Protein AF-G5QA54-F1 (afdb_monomer)

Solvent-accessible surface area (backbone atoms only — not comparable to full-atom values): 3077 Å² total; per-residue (Å²): 112,74,72,57,48,44,70,76,35,76,90,50,88,79,64,82,98,53,93,76,82,70,47,81,43,79,51,75,97,61,24,42,33,35,24,50,87,92,43,79,76,47,78,50,71,120

Radius of gyration: 12.66 Å; Cα contacts (8 Å, |Δi|>4): 56; chains: 1; bounding box: 30×22×28 Å

Foldseek 3Di:
DVVVVCVVPVLADDDPPDDADWDWDDDPDAKIFIDRVPHTNDIDGD

Organism: NCBI:txid913242

Sequence (46 aa):
SDAVIETVLPDFYVYPGKSISYTILTQGHRGFMFTIGKRPIFFCTH

pLDDT: mean 77.14, std 10.61, range [56.12, 91.38]

Structure (mmCIF, N/CA/C/O backbone):
data_AF-G5QA54-F1
#
_entry.id   AF-G5QA54-F1
#
loop_
_atom_site.group_PDB
_atom_site.id
_atom_site.type_symbol
_atom_site.label_atom_id
_atom_site.label_alt_id
_atom_site.label_comp_id
_atom_site.label_asym_id
_atom_site.label_entity_id
_atom_site.label_seq_id
_atom_site.pdbx_PDB_ins_code
_atom_site.Cartn_x
_atom_site.Cartn_y
_atom_site.Cartn_z
_atom_site.occupancy
_atom_site.B_iso_or_equiv
_atom_site.auth_seq_id
_atom_site.auth_comp_id
_atom_site.auth_asym_id
_atom_site.auth_atom_id
_atom_site.pdbx_PDB_model_num
ATOM 1 N N . SER A 1 1 ? -21.961 -4.479 8.803 1.00 57.81 1 SER A N 1
ATOM 2 C CA . SER A 1 1 ? -21.147 -3.666 9.724 1.00 57.81 1 SER A CA 1
ATOM 3 C C . SER A 1 1 ? -19.704 -4.049 9.487 1.00 57.81 1 SER A C 1
ATOM 5 O O . SER A 1 1 ? -19.440 -5.246 9.458 1.00 57.81 1 SER A O 1
ATOM 7 N N . ASP A 1 2 ? -18.811 -3.085 9.276 1.00 56.12 2 ASP A N 1
ATOM 8 C CA . ASP A 1 2 ? -17.401 -3.318 8.910 1.00 56.12 2 ASP A CA 1
ATOM 9 C C . ASP A 1 2 ? -16.662 -4.214 9.922 1.00 56.12 2 ASP A C 1
ATOM 11 O O . ASP A 1 2 ? -15.798 -4.999 9.542 1.00 56.12 2 ASP A O 1
ATOM 15 N N . ALA A 1 3 ? -17.124 -4.231 11.178 1.00 64.62 3 ALA A N 1
ATOM 16 C CA . ALA A 1 3 ? -16.656 -5.133 12.233 1.00 64.62 3 ALA A CA 1
ATOM 17 C C . ALA A 1 3 ? -16.817 -6.637 11.908 1.00 64.62 3 ALA A C 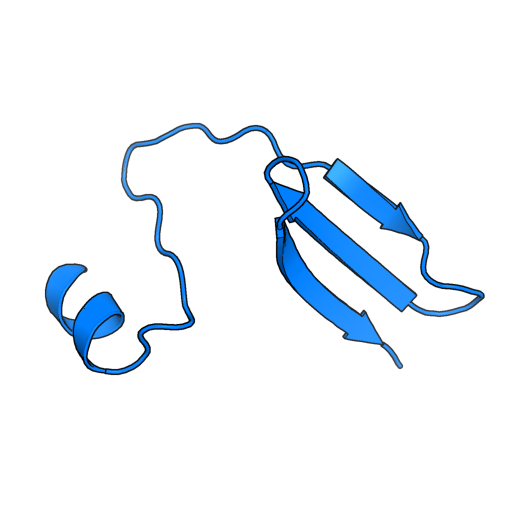1
ATOM 19 O O . ALA A 1 3 ? -16.089 -7.476 12.435 1.00 64.62 3 ALA A O 1
ATOM 20 N N . VAL A 1 4 ? -17.768 -7.002 11.039 1.00 66.00 4 VAL A N 1
ATOM 21 C CA . VAL A 1 4 ? -17.958 -8.392 10.584 1.00 66.00 4 VAL A CA 1
ATOM 22 C C . VAL A 1 4 ? -16.879 -8.783 9.571 1.00 66.00 4 VAL A C 1
ATOM 24 O O . VAL A 1 4 ? -16.428 -9.920 9.558 1.00 66.00 4 VAL A O 1
ATOM 27 N N . ILE A 1 5 ? -16.421 -7.846 8.739 1.00 61.53 5 ILE A N 1
ATOM 28 C CA . ILE A 1 5 ? -15.367 -8.125 7.756 1.00 61.53 5 ILE A CA 1
ATOM 29 C C . ILE A 1 5 ? -14.015 -8.279 8.457 1.00 61.53 5 ILE A C 1
ATOM 31 O O . ILE A 1 5 ? -13.295 -9.220 8.145 1.00 61.53 5 ILE A O 1
ATOM 35 N N . GLU A 1 6 ? -13.719 -7.448 9.462 1.00 61.12 6 GLU A N 1
ATOM 36 C CA . GLU A 1 6 ? -12.490 -7.572 10.267 1.00 61.12 6 GLU A CA 1
ATOM 37 C C . GLU A 1 6 ? -12.404 -8.901 11.036 1.00 61.12 6 GLU A C 1
ATOM 39 O O . GLU A 1 6 ? -11.315 -9.420 11.269 1.00 61.12 6 GLU A O 1
ATOM 44 N N . THR A 1 7 ? -13.546 -9.474 11.427 1.00 64.44 7 THR A N 1
ATOM 45 C CA . THR A 1 7 ? -13.592 -10.753 12.155 1.00 64.44 7 THR A CA 1
ATOM 46 C C . THR A 1 7 ? -13.551 -11.969 11.234 1.00 64.44 7 THR A C 1
ATOM 48 O O . THR A 1 7 ? -12.983 -12.992 11.609 1.00 64.44 7 THR A O 1
ATOM 51 N N . VAL A 1 8 ? -14.130 -11.876 10.034 1.00 64.75 8 VAL A N 1
ATOM 52 C CA . VAL A 1 8 ? -14.153 -12.982 9.062 1.00 64.75 8 VAL A CA 1
ATOM 53 C C . VAL A 1 8 ? 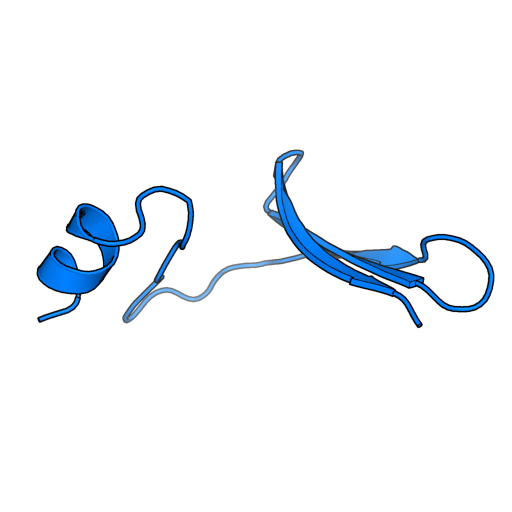-12.869 -13.025 8.222 1.00 64.75 8 VAL A C 1
ATOM 55 O O . VAL A 1 8 ? -12.444 -1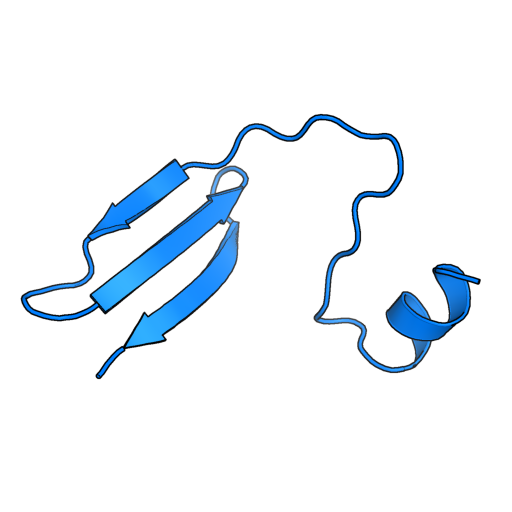4.107 7.820 1.00 64.75 8 VAL A O 1
ATOM 58 N N . LEU A 1 9 ? -12.232 -11.875 7.978 1.00 65.44 9 LEU A N 1
ATOM 59 C CA . LEU A 1 9 ? -11.010 -11.732 7.183 1.00 65.44 9 LEU A CA 1
ATOM 60 C C . LEU A 1 9 ? -10.018 -10.795 7.901 1.00 65.44 9 LEU A C 1
ATOM 62 O O . LEU A 1 9 ? -9.880 -9.636 7.514 1.00 65.44 9 LEU A O 1
ATOM 66 N N . PRO A 1 10 ? -9.303 -11.278 8.932 1.00 59.56 10 PRO A N 1
ATOM 67 C CA . PRO A 1 10 ? -8.391 -10.453 9.735 1.00 59.56 10 PRO A CA 1
ATOM 68 C C . PRO A 1 10 ? -7.207 -9.870 8.941 1.00 59.56 10 PRO A C 1
ATOM 70 O O . PRO A 1 10 ? -6.605 -8.887 9.370 1.00 59.56 10 PRO A O 1
ATOM 73 N N . ASP A 1 11 ? -6.902 -10.438 7.770 1.00 65.62 11 ASP A N 1
ATOM 74 C CA . ASP A 1 11 ? -5.887 -9.931 6.836 1.00 65.62 11 ASP A CA 1
ATOM 75 C C . ASP A 1 11 ? -6.445 -8.900 5.832 1.00 65.62 11 ASP A C 1
ATOM 77 O O . ASP A 1 11 ? -5.708 -8.382 4.990 1.00 65.62 11 ASP A O 1
ATOM 81 N N . PHE A 1 12 ? -7.744 -8.586 5.903 1.00 65.19 12 PHE A N 1
ATOM 82 C CA . PHE A 1 12 ? -8.409 -7.618 5.038 1.00 65.19 12 PHE A CA 1
ATOM 83 C C . PHE A 1 12 ? -8.723 -6.333 5.809 1.00 65.19 12 PHE A C 1
ATOM 85 O O . PHE A 1 12 ? -9.625 -6.273 6.642 1.00 65.19 12 PHE A O 1
ATOM 92 N N . TYR A 1 13 ? -7.970 -5.276 5.513 1.00 67.75 13 TYR A N 1
ATOM 93 C CA . TYR A 1 13 ? -8.113 -3.990 6.188 1.00 67.75 13 TYR A CA 1
ATOM 94 C C . TYR A 1 13 ? -9.122 -3.096 5.466 1.00 67.75 13 TYR A C 1
ATOM 96 O O . TYR A 1 13 ? -8.902 -2.689 4.323 1.00 67.75 13 TYR A O 1
ATOM 104 N N . VAL A 1 14 ? -10.204 -2.736 6.156 1.00 69.56 14 VAL A N 1
ATOM 105 C CA . VAL A 1 14 ? -11.166 -1.728 5.693 1.00 69.56 14 VAL A CA 1
ATOM 106 C C . VAL A 1 14 ? -10.908 -0.437 6.466 1.00 69.56 14 VAL A C 1
ATOM 108 O O . VAL A 1 14 ? -10.834 -0.440 7.690 1.00 69.56 14 VAL A O 1
ATOM 111 N N . TYR A 1 15 ? -10.768 0.687 5.761 1.00 72.62 15 TYR A N 1
ATOM 112 C CA . TYR A 1 15 ? -10.523 2.000 6.370 1.00 72.62 15 TYR A CA 1
ATOM 113 C C . TYR A 1 15 ? -11.717 2.941 6.140 1.00 72.62 15 TYR A C 1
ATOM 115 O O . TYR A 1 15 ? -11.598 3.927 5.406 1.00 72.62 15 TYR A O 1
ATOM 123 N N . PRO A 1 16 ? -12.895 2.649 6.723 1.00 69.81 16 PRO A N 1
ATOM 124 C CA . PRO A 1 16 ? -14.098 3.431 6.476 1.00 69.81 16 PRO A CA 1
ATOM 125 C C . PRO A 1 16 ? -13.943 4.842 7.052 1.00 69.81 16 PRO A C 1
ATOM 127 O O . PRO A 1 16 ? -13.478 5.034 8.177 1.00 69.81 16 PRO A O 1
ATOM 130 N N . GLY A 1 17 ? -14.305 5.854 6.261 1.00 76.62 17 GLY A N 1
ATOM 131 C CA . GLY A 1 17 ? -14.238 7.258 6.681 1.00 76.62 17 GLY A CA 1
ATOM 132 C C . GLY A 1 17 ? -12.821 7.788 6.934 1.00 76.62 17 GLY A C 1
ATOM 133 O O . GLY A 1 17 ? -12.679 8.863 7.515 1.00 76.62 17 GLY A O 1
ATOM 134 N N . LYS A 1 18 ? -11.772 7.063 6.515 1.00 78.31 18 LYS A N 1
ATOM 135 C CA . LYS A 1 18 ? -10.382 7.516 6.631 1.00 78.31 18 LYS A CA 1
ATOM 136 C C . LYS A 1 18 ? -9.756 7.711 5.257 1.00 78.31 18 LYS A C 1
ATOM 138 O O . LYS A 1 1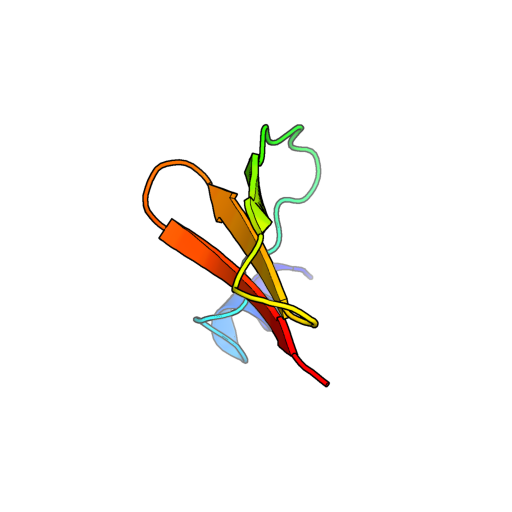8 ? -9.746 6.801 4.436 1.00 78.31 18 LYS A O 1
ATOM 143 N N . SER A 1 19 ? -9.157 8.880 5.042 1.00 79.75 19 SER A N 1
ATOM 144 C CA . SER A 1 19 ? -8.211 9.068 3.943 1.00 79.75 19 SER A CA 1
ATOM 145 C C . SER A 1 19 ? -6.873 8.464 4.338 1.00 79.75 19 SER A C 1
ATOM 147 O O . SER A 1 19 ? -6.261 8.881 5.321 1.00 79.75 19 SER A O 1
ATOM 149 N N . ILE A 1 20 ? -6.429 7.480 3.567 1.00 79.56 20 ILE A N 1
ATOM 150 C CA . ILE A 1 20 ? -5.147 6.806 3.755 1.00 79.56 20 ILE A CA 1
ATOM 151 C C . ILE A 1 20 ? -4.227 7.095 2.576 1.00 79.56 20 ILE A C 1
ATOM 153 O O . ILE A 1 20 ? -4.609 6.943 1.417 1.00 79.56 20 ILE A O 1
ATOM 157 N N . SER A 1 21 ? -2.994 7.483 2.889 1.00 85.31 21 SER A N 1
ATOM 158 C CA . SER A 1 21 ? -1.918 7.573 1.907 1.00 85.31 21 SER A CA 1
ATOM 159 C C . SER A 1 21 ? -1.314 6.190 1.703 1.00 85.31 21 SER A C 1
ATOM 161 O O . SER A 1 21 ? -0.856 5.559 2.658 1.00 85.31 21 SER A O 1
ATOM 163 N N . TYR A 1 22 ? -1.296 5.736 0.456 1.00 86.50 22 TYR A N 1
ATOM 164 C CA . TYR A 1 22 ? -0.679 4.481 0.049 1.00 86.50 22 TYR A CA 1
ATOM 165 C C . TYR A 1 22 ? 0.401 4.742 -1.001 1.00 86.50 22 TYR A C 1
ATOM 167 O O . TYR A 1 22 ? 0.366 5.743 -1.719 1.00 86.50 22 TYR A O 1
ATOM 175 N N . THR A 1 23 ? 1.348 3.817 -1.101 1.00 90.69 23 THR A N 1
ATOM 176 C CA . THR A 1 23 ? 2.381 3.813 -2.138 1.00 90.69 23 THR A CA 1
ATOM 177 C C . THR A 1 23 ? 2.141 2.635 -3.071 1.00 90.69 23 THR A C 1
ATOM 179 O O . THR A 1 23 ? 1.839 1.535 -2.615 1.00 90.69 23 THR A O 1
ATOM 182 N N . ILE A 1 24 ? 2.293 2.853 -4.378 1.00 89.44 24 ILE A N 1
ATOM 183 C CA . ILE A 1 24 ? 2.291 1.782 -5.379 1.00 89.44 24 ILE A CA 1
ATOM 184 C C . ILE A 1 24 ? 3.741 1.489 -5.762 1.00 89.44 24 ILE A C 1
ATOM 186 O O . ILE A 1 24 ? 4.464 2.376 -6.212 1.00 89.44 24 ILE A O 1
ATOM 190 N N . LEU A 1 25 ? 4.159 0.239 -5.586 1.00 91.25 25 LEU A N 1
ATOM 191 C CA . LEU A 1 25 ? 5.476 -0.270 -5.944 1.00 91.25 25 LEU A CA 1
ATOM 192 C C . LEU A 1 25 ? 5.352 -1.201 -7.150 1.00 91.25 25 LEU A C 1
ATOM 194 O O . LEU A 1 25 ? 4.555 -2.138 -7.143 1.00 91.25 25 LEU A O 1
ATOM 198 N N . THR A 1 26 ? 6.170 -0.991 -8.173 1.00 91.38 26 THR A N 1
ATOM 199 C CA . THR A 1 26 ? 6.327 -1.936 -9.283 1.00 91.38 26 THR A CA 1
ATOM 200 C C . THR A 1 26 ? 7.054 -3.194 -8.809 1.00 91.38 26 THR A C 1
ATOM 202 O O . THR A 1 26 ? 8.052 -3.121 -8.094 1.00 91.38 26 THR A O 1
ATOM 205 N N . GLN A 1 27 ? 6.540 -4.364 -9.185 1.00 86.62 27 GLN A N 1
ATOM 206 C CA . GLN A 1 27 ? 7.079 -5.683 -8.847 1.00 86.62 27 GLN A CA 1
ATOM 207 C C . GLN A 1 27 ? 7.404 -6.428 -10.146 1.00 86.62 27 GLN A C 1
ATOM 209 O O . GLN A 1 27 ? 6.653 -7.277 -10.622 1.00 86.62 27 GLN A O 1
ATOM 214 N N . GLY A 1 28 ? 8.523 -6.055 -10.766 1.00 83.44 28 GLY A N 1
ATOM 215 C CA . GLY A 1 28 ? 8.946 -6.627 -12.043 1.00 83.44 28 GLY A CA 1
ATOM 216 C C . GLY A 1 28 ? 8.075 -6.182 -13.220 1.00 83.44 28 GLY A C 1
ATOM 217 O O . GLY A 1 28 ? 7.522 -5.085 -13.230 1.00 83.44 28 GLY A O 1
ATOM 218 N N . HIS A 1 29 ? 7.996 -7.022 -14.254 1.00 83.50 29 HIS A N 1
ATOM 219 C CA . HIS A 1 29 ? 7.452 -6.614 -15.553 1.00 83.50 29 HIS A CA 1
ATOM 220 C C . HIS A 1 29 ? 5.914 -6.587 -15.609 1.00 83.50 29 HIS A C 1
ATOM 222 O O . HIS A 1 29 ? 5.354 -5.928 -16.481 1.00 83.50 29 HIS A O 1
ATOM 228 N N . ARG A 1 30 ? 5.223 -7.305 -14.709 1.00 84.56 30 ARG A N 1
ATOM 229 C CA . ARG A 1 30 ? 3.749 -7.439 -14.701 1.00 84.56 30 ARG A CA 1
ATOM 230 C C . ARG A 1 30 ? 3.160 -7.562 -13.293 1.00 84.56 30 ARG A C 1
ATOM 232 O O . ARG A 1 30 ? 2.201 -8.298 -13.084 1.00 84.56 30 ARG A O 1
ATOM 239 N N . GLY A 1 31 ? 3.755 -6.865 -12.328 1.00 86.25 31 GLY A N 1
ATOM 240 C CA . GLY A 1 31 ? 3.295 -6.885 -10.946 1.00 86.25 31 GLY A CA 1
ATOM 241 C C . GLY A 1 31 ? 3.257 -5.496 -10.326 1.00 86.25 31 GLY A C 1
ATOM 242 O O . GLY A 1 31 ? 4.133 -4.668 -10.586 1.00 86.25 31 GLY A O 1
ATOM 243 N N . PHE A 1 32 ? 2.263 -5.255 -9.476 1.00 90.75 32 PHE A N 1
ATOM 244 C CA . PHE A 1 32 ? 2.149 -4.040 -8.671 1.00 90.75 32 PHE A CA 1
ATOM 245 C C . PHE A 1 32 ? 1.781 -4.407 -7.234 1.00 90.75 32 PHE A C 1
ATOM 247 O O . PHE A 1 32 ? 0.943 -5.279 -7.001 1.00 90.75 32 PHE A O 1
ATOM 254 N N . MET A 1 33 ? 2.395 -3.726 -6.270 1.00 88.81 33 MET A N 1
ATOM 255 C CA . MET A 1 33 ? 2.129 -3.893 -4.846 1.00 88.81 33 MET A CA 1
ATOM 256 C C . MET A 1 33 ? 1.723 -2.56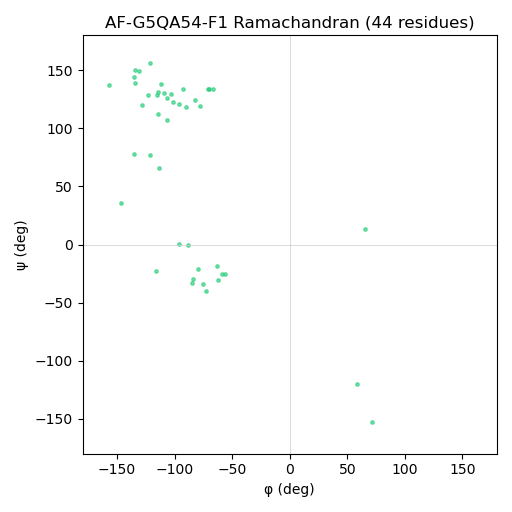3 -4.228 1.00 88.81 33 MET A C 1
ATOM 258 O O . MET A 1 33 ? 2.430 -1.568 -4.357 1.00 88.81 33 MET A O 1
ATOM 262 N N . PHE A 1 34 ? 0.604 -2.560 -3.522 1.00 89.31 34 PHE A N 1
ATOM 263 C CA . PHE A 1 34 ? 0.143 -1.426 -2.737 1.00 89.31 34 PHE A CA 1
ATOM 264 C C . PHE A 1 34 ? 0.664 -1.584 -1.313 1.00 89.31 34 PHE A C 1
ATOM 266 O O . PHE A 1 34 ? 0.561 -2.668 -0.727 1.00 89.31 34 PHE A O 1
ATOM 273 N N . THR A 1 35 ? 1.206 -0.513 -0.741 1.00 88.12 35 THR A N 1
ATOM 274 C CA . THR A 1 35 ? 1.701 -0.506 0.636 1.00 88.12 35 THR A CA 1
ATOM 275 C C . THR A 1 35 ? 1.178 0.683 1.430 1.00 88.12 35 THR A C 1
ATOM 277 O O . THR A 1 35 ? 0.973 1.774 0.897 1.00 88.12 35 THR A O 1
ATOM 280 N N . ILE A 1 36 ? 1.014 0.480 2.738 1.00 87.94 36 ILE A N 1
ATOM 281 C CA . ILE A 1 36 ? 0.876 1.553 3.729 1.00 87.94 36 ILE A CA 1
ATOM 282 C C . ILE A 1 36 ? 2.106 1.472 4.636 1.00 87.94 36 ILE A C 1
ATOM 284 O O . ILE A 1 36 ? 2.317 0.493 5.360 1.00 87.94 36 ILE A O 1
ATOM 288 N N . GLY A 1 37 ? 2.976 2.480 4.559 1.00 84.44 37 GLY A N 1
ATOM 289 C CA . GLY A 1 37 ? 4.297 2.423 5.184 1.00 84.44 37 GLY A CA 1
ATOM 290 C C . GLY A 1 37 ? 5.111 1.234 4.656 1.00 84.44 37 GLY A C 1
ATOM 291 O O . GLY A 1 37 ? 5.376 1.138 3.461 1.00 84.44 37 GLY A O 1
ATOM 292 N N . LYS A 1 38 ? 5.503 0.319 5.552 1.00 82.25 38 LYS A N 1
ATOM 293 C CA . LYS A 1 38 ? 6.255 -0.907 5.211 1.00 82.25 38 LYS A CA 1
ATOM 294 C C . LYS A 1 38 ? 5.368 -2.147 5.043 1.00 82.25 38 LYS A C 1
ATOM 296 O O . LYS A 1 38 ? 5.896 -3.232 4.822 1.00 82.25 38 LYS A O 1
ATOM 301 N N . ARG A 1 39 ? 4.047 -2.014 5.202 1.00 84.38 39 ARG A N 1
ATOM 302 C CA . ARG A 1 39 ? 3.117 -3.147 5.150 1.00 84.38 39 ARG A CA 1
ATOM 303 C C . ARG A 1 39 ? 2.512 -3.265 3.750 1.00 84.38 39 ARG A C 1
ATOM 305 O O . ARG A 1 39 ? 1.883 -2.299 3.309 1.00 84.38 39 ARG A O 1
ATOM 312 N N . PRO A 1 40 ? 2.689 -4.398 3.053 1.00 83.25 40 PRO A N 1
ATOM 313 C CA . PRO A 1 40 ? 1.956 -4.670 1.827 1.00 83.25 40 PRO A CA 1
ATOM 314 C C . PRO A 1 40 ? 0.492 -4.955 2.157 1.00 83.25 40 PRO A C 1
ATOM 316 O O . PRO A 1 40 ? 0.201 -5.692 3.094 1.00 83.25 40 PRO A O 1
ATOM 319 N N . ILE A 1 41 ? -0.415 -4.339 1.405 1.00 84.62 41 ILE A N 1
ATOM 320 C CA . ILE A 1 41 ? -1.866 -4.472 1.609 1.00 84.62 41 ILE A CA 1
ATOM 321 C C . ILE A 1 41 ? -2.565 -5.125 0.417 1.00 84.62 41 ILE A C 1
ATOM 323 O O . ILE A 1 41 ? -3.643 -5.685 0.573 1.00 84.62 41 ILE A O 1
ATOM 327 N N . PHE A 1 42 ? -1.960 -5.075 -0.771 1.00 81.19 42 PHE A N 1
ATOM 328 C CA . PHE A 1 42 ? -2.505 -5.712 -1.962 1.00 81.19 42 PHE A CA 1
ATOM 329 C C . PHE A 1 42 ? -1.398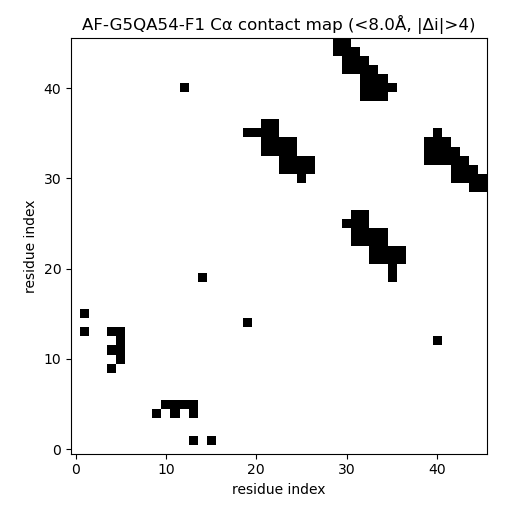 -5.983 -2.978 1.00 81.19 42 PHE A C 1
ATOM 331 O O . PHE A 1 42 ? -0.543 -5.125 -3.207 1.00 81.19 42 PHE A O 1
ATOM 338 N N . PHE A 1 43 ? -1.416 -7.165 -3.590 1.00 79.25 43 PHE A N 1
ATOM 339 C CA . PHE A 1 43 ? -0.463 -7.568 -4.618 1.00 79.25 43 PHE A CA 1
ATOM 340 C C . PHE A 1 43 ? -1.220 -8.084 -5.841 1.00 79.25 43 PHE A C 1
ATOM 342 O O . PHE A 1 43 ? -1.969 -9.054 -5.748 1.00 79.25 43 PHE A O 1
ATOM 349 N N . CYS A 1 44 ? -1.003 -7.433 -6.981 1.00 73.06 44 CYS A N 1
ATOM 350 C CA . CYS A 1 44 ? -1.482 -7.881 -8.281 1.00 73.06 44 CYS A CA 1
ATOM 351 C C . CYS A 1 44 ? -0.310 -8.421 -9.084 1.00 73.06 44 CYS A C 1
ATOM 353 O O . CYS A 1 44 ? 0.654 -7.693 -9.322 1.00 73.06 44 CYS A O 1
ATOM 355 N N . THR A 1 45 ? -0.434 -9.651 -9.564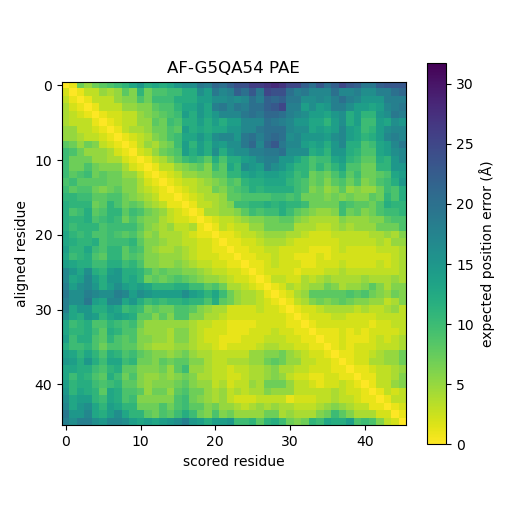 1.00 80.31 45 THR A N 1
ATOM 356 C CA . THR A 1 45 ? 0.469 -10.248 -10.547 1.00 80.31 45 THR A CA 1
ATOM 357 C C . THR A 1 45 ? -0.351 -10.936 -11.624 1.00 80.31 45 THR A C 1
ATOM 359 O O . THR A 1 45 ? -1.471 -11.378 -11.364 1.00 80.31 45 THR A O 1
ATOM 362 N N . HIS A 1 46 ? 0.207 -10.982 -12.828 1.00 65.62 46 HIS A N 1
ATOM 363 C CA . HIS A 1 46 ? -0.361 -11.686 -13.971 1.00 65.62 46 HIS A CA 1
ATOM 364 C C . HIS A 1 46 ? 0.214 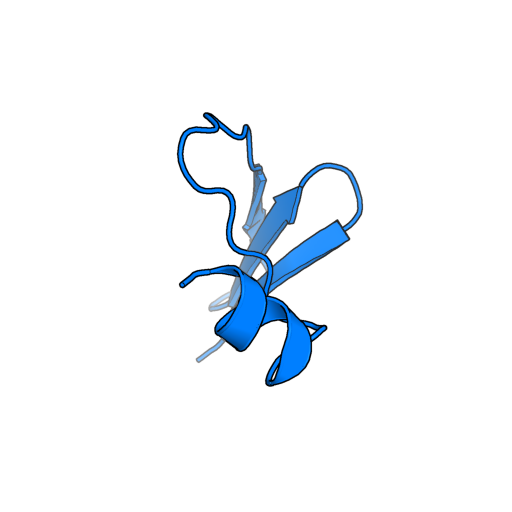-13.097 -14.119 1.00 65.62 46 HIS A C 1
ATOM 366 O O . HIS A 1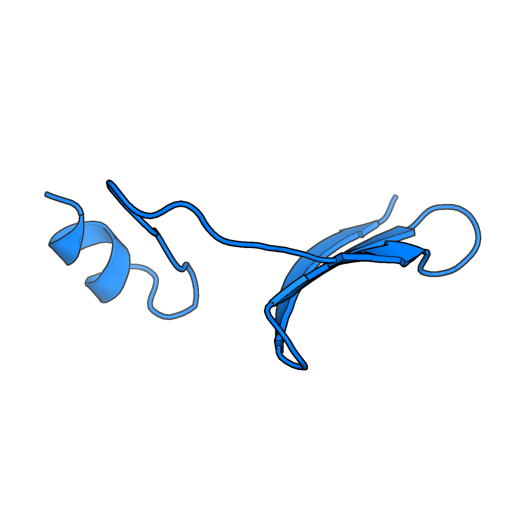 46 ? 1.341 -13.318 -13.617 1.00 65.62 46 HIS A O 1
#

InterPro domains:
  IPR059551 YqeJ, C-terminal domain [PF27292] (1-44)

Nearest PDB structures (foldseek):
  4ign-assembly2_B  TM=6.535E-01  e=8.473E+00  Homo sapiens
  7qij-assembly2_LA  TM=3.825E-01  e=5.371E+00  Yersinia enterocolitica
  8chu-assembly1_B  TM=3.158E-01  e=9.043E+00  Homo sapiens

Secondary structure (DSSP, 8-state):
-HHHHHHH-TT----TT-----EEEE-TTSEEEEEETTEEEEEEE-

Mean predicted aligned error: 7.79 Å